Protein AF-A0A0E3PM10-F1 (afdb_monomer_lite)

pLDDT: mean 94.67, std 5.4, range [61.78, 98.38]

Organism: NCBI:txid1434118

Radius of gyration: 18.15 Å; chains: 1; bounding box: 35×40×53 Å

Structure (mmCIF, N/CA/C/O backbone):
data_AF-A0A0E3PM10-F1
#
_entry.id   AF-A0A0E3PM10-F1
#
loop_
_atom_site.group_PDB
_atom_site.id
_atom_site.type_symbol
_atom_site.label_atom_id
_atom_site.label_alt_id
_atom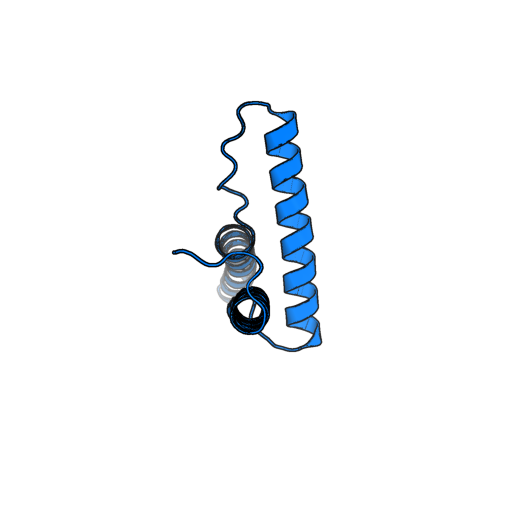_site.label_comp_id
_atom_site.label_asym_id
_atom_site.label_entity_id
_atom_site.label_seq_id
_atom_site.pdbx_PDB_ins_code
_atom_site.Cartn_x
_atom_site.Cartn_y
_atom_site.Cartn_z
_atom_site.occupancy
_atom_site.B_iso_or_equiv
_atom_site.auth_seq_id
_atom_site.auth_comp_id
_atom_site.auth_asym_id
_atom_site.auth_atom_id
_atom_site.pdbx_PDB_model_num
ATOM 1 N N . MET A 1 1 ? -11.540 14.547 31.739 1.00 73.50 1 MET A N 1
ATOM 2 C CA . MET A 1 1 ? -10.154 14.344 31.237 1.00 73.50 1 MET A CA 1
ATOM 3 C C . MET A 1 1 ? -9.923 12.977 30.591 1.00 73.50 1 MET A C 1
ATOM 5 O O . MET A 1 1 ? -9.397 12.949 29.486 1.00 73.50 1 MET A O 1
ATOM 9 N N . LYS A 1 2 ? -10.315 11.858 31.223 1.00 86.12 2 LYS A N 1
ATOM 10 C CA . LYS A 1 2 ? -10.093 10.493 30.701 1.00 86.12 2 LYS A CA 1
ATOM 11 C C . LYS A 1 2 ? -10.681 10.256 29.297 1.00 86.12 2 LYS A C 1
ATOM 13 O O . LYS A 1 2 ? -9.947 9.891 28.389 1.00 86.12 2 LYS A O 1
ATOM 18 N N . GLN A 1 3 ? -11.949 10.602 29.088 1.00 89.31 3 GLN A N 1
ATOM 19 C CA . GLN A 1 3 ? -12.636 10.400 27.805 1.00 89.31 3 GLN A CA 1
ATOM 20 C C . GLN A 1 3 ? -12.002 11.172 26.637 1.00 89.31 3 GLN A C 1
ATOM 22 O O . GLN A 1 3 ? -11.803 10.627 25.557 1.00 89.31 3 GLN A O 1
ATOM 27 N N . LYS A 1 4 ? -11.563 12.413 26.880 1.00 91.81 4 LYS A N 1
ATOM 28 C CA . LYS A 1 4 ? -10.849 13.218 25.877 1.00 91.81 4 LYS A CA 1
ATOM 29 C C . LYS A 1 4 ? -9.509 12.588 25.471 1.00 91.81 4 LYS A C 1
ATOM 31 O O . LYS A 1 4 ? -9.122 12.673 24.310 1.00 91.81 4 LYS A O 1
ATOM 36 N N . ARG A 1 5 ? -8.807 11.929 26.403 1.00 92.12 5 ARG A N 1
ATOM 37 C CA . ARG A 1 5 ? -7.569 11.185 26.098 1.00 92.12 5 ARG A CA 1
ATOM 38 C C . ARG A 1 5 ? -7.853 9.944 25.253 1.00 92.12 5 ARG A C 1
ATOM 40 O O . ARG A 1 5 ? -7.111 9.679 24.314 1.00 92.12 5 ARG A O 1
ATOM 47 N N . GLU A 1 6 ? -8.925 9.218 25.555 1.00 93.19 6 GLU A N 1
ATOM 48 C CA . GLU A 1 6 ? -9.336 8.032 24.792 1.00 93.19 6 GLU A CA 1
ATOM 49 C C . GLU A 1 6 ? -9.728 8.384 23.350 1.00 93.19 6 GLU A C 1
ATOM 51 O O . GLU A 1 6 ? -9.342 7.687 22.413 1.00 93.19 6 GLU A O 1
ATOM 56 N N . GLU A 1 7 ? -10.438 9.493 23.141 1.00 94.56 7 GLU A N 1
ATOM 57 C CA . GLU A 1 7 ? -10.763 9.977 21.795 1.00 94.56 7 GLU A CA 1
ATOM 58 C C . GLU A 1 7 ? -9.521 10.356 20.986 1.00 94.56 7 GLU A C 1
ATOM 60 O O . GLU A 1 7 ? -9.416 10.001 19.810 1.00 94.56 7 GLU A O 1
ATOM 65 N N . LEU A 1 8 ? -8.564 11.053 21.606 1.00 94.25 8 LEU A N 1
ATOM 66 C CA . LEU A 1 8 ? -7.299 11.399 20.957 1.00 94.25 8 LEU A CA 1
ATOM 67 C C . LEU A 1 8 ? -6.498 10.146 20.595 1.00 94.25 8 LEU A C 1
ATOM 69 O O . LEU A 1 8 ? -6.013 10.049 19.471 1.00 94.25 8 LEU A O 1
ATOM 73 N N . ALA A 1 9 ? -6.432 9.158 21.491 1.00 94.12 9 ALA A N 1
ATOM 74 C CA . ALA A 1 9 ? -5.758 7.890 21.224 1.00 94.12 9 ALA A CA 1
ATOM 75 C C . ALA A 1 9 ? -6.372 7.152 20.022 1.00 94.12 9 ALA A C 1
ATOM 77 O O . ALA A 1 9 ? -5.643 6.691 19.145 1.00 94.12 9 ALA A O 1
ATOM 78 N N . LYS A 1 10 ? -7.710 7.109 19.920 1.00 94.19 10 LYS A N 1
ATOM 79 C CA . LYS A 1 10 ? -8.404 6.519 18.761 1.00 94.19 10 LYS A CA 1
ATOM 80 C C . LYS A 1 10 ? -8.050 7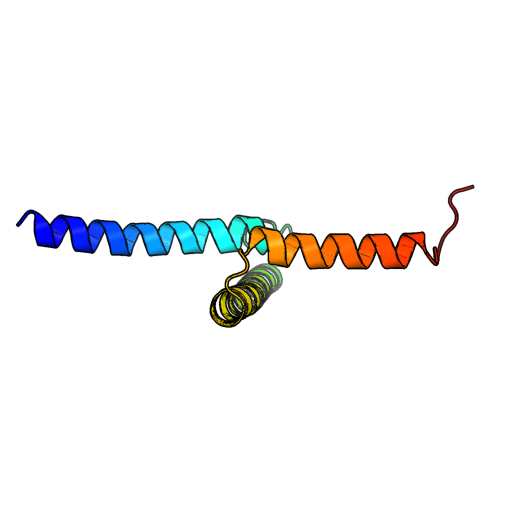.230 17.452 1.00 94.19 10 LYS A C 1
ATOM 82 O O . LYS A 1 10 ? -7.865 6.565 16.437 1.00 94.19 10 LYS A O 1
ATOM 87 N N . LYS A 1 11 ? -7.941 8.563 17.461 1.00 93.81 11 LYS A N 1
ATOM 88 C CA . LYS A 1 11 ? -7.544 9.343 16.274 1.00 93.81 11 LYS A CA 1
ATOM 89 C C . LYS A 1 11 ? -6.093 9.071 15.877 1.00 93.81 11 LYS A C 1
ATOM 91 O O . LYS A 1 11 ? -5.839 8.822 14.703 1.00 93.81 11 LYS A O 1
ATOM 96 N N . SER A 1 12 ? -5.167 9.057 16.834 1.00 94.94 12 SER A N 1
ATOM 97 C CA . SER A 1 12 ? -3.756 8.744 16.570 1.00 94.94 12 SER A CA 1
ATOM 98 C C . SER A 1 12 ? -3.583 7.338 16.003 1.00 94.94 12 SER A C 1
ATOM 100 O O . SER A 1 12 ? -2.873 7.157 15.017 1.00 94.94 12 SER A O 1
ATOM 102 N N . TRP A 1 13 ? -4.316 6.360 16.540 1.00 96.69 13 TRP A N 1
ATOM 103 C CA . TRP A 1 13 ? -4.283 4.992 16.029 1.00 96.69 13 TRP A CA 1
ATOM 104 C C . TRP A 1 13 ? -4.710 4.903 14.559 1.00 96.69 13 TRP A C 1
ATOM 106 O O . TRP A 1 13 ? -4.105 4.177 13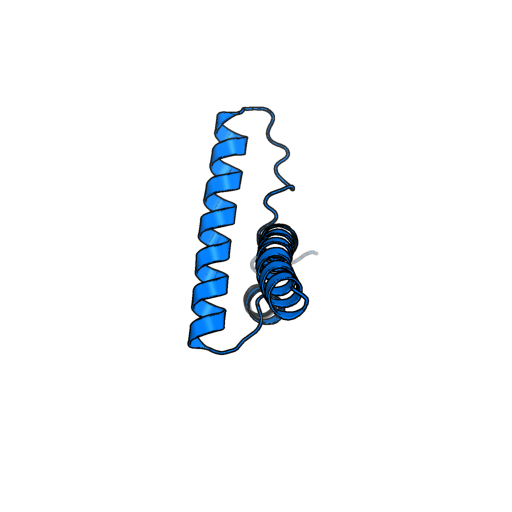.778 1.00 96.69 13 TRP A O 1
ATOM 116 N N . LYS A 1 14 ? -5.706 5.693 14.137 1.00 94.69 14 LYS A N 1
ATOM 117 C CA . LYS A 1 14 ? -6.131 5.734 12.728 1.00 94.69 14 LYS A CA 1
ATOM 118 C C . LYS A 1 14 ? -5.032 6.253 11.796 1.00 94.69 14 LYS A C 1
ATOM 120 O O . LYS A 1 14 ? -4.933 5.781 10.665 1.00 94.69 14 LYS A O 1
ATOM 125 N N . ILE A 1 15 ? -4.191 7.178 12.264 1.00 95.31 15 ILE A N 1
ATOM 126 C CA . ILE A 1 15 ? -3.025 7.667 11.510 1.00 95.31 15 ILE A CA 1
ATOM 127 C C . ILE A 1 15 ? -1.977 6.554 11.378 1.00 95.31 15 ILE A C 1
ATOM 129 O O . ILE A 1 15 ? -1.430 6.338 10.296 1.00 95.31 15 ILE A O 1
ATOM 133 N N . GLU A 1 16 ? -1.729 5.807 12.453 1.00 97.06 16 GLU A N 1
ATOM 134 C CA . GLU A 1 16 ? -0.809 4.667 12.430 1.00 97.06 16 GLU A CA 1
ATOM 135 C C . GLU A 1 16 ? -1.300 3.542 11.510 1.00 97.06 16 GLU A C 1
ATOM 137 O O . GLU A 1 16 ? -0.519 3.005 10.722 1.00 97.06 16 GLU A O 1
ATOM 142 N N . GLU A 1 17 ? -2.596 3.218 11.549 1.00 95.69 17 GLU A N 1
ATOM 143 C CA . GLU A 1 17 ? -3.220 2.249 10.642 1.00 95.69 17 GLU A CA 1
ATOM 144 C C . GLU A 1 17 ? -3.068 2.671 9.177 1.00 95.69 17 GLU A C 1
ATOM 146 O O . GLU A 1 17 ? -2.706 1.844 8.336 1.00 95.69 17 GLU A O 1
ATOM 151 N N . TYR A 1 18 ? -3.278 3.957 8.879 1.00 95.75 18 TYR A N 1
ATOM 152 C CA . TYR A 1 18 ? -3.034 4.526 7.554 1.00 95.75 18 TYR A CA 1
ATOM 153 C C . TYR A 1 18 ? -1.574 4.336 7.116 1.00 95.75 18 TYR A C 1
ATOM 155 O O . TYR A 1 18 ? -1.321 3.761 6.054 1.00 95.75 18 TYR A O 1
ATOM 163 N N . HIS A 1 19 ? -0.607 4.749 7.944 1.00 96.81 19 HIS A N 1
ATOM 164 C CA . HIS A 1 19 ? 0.820 4.614 7.633 1.00 96.81 19 HIS A CA 1
ATOM 165 C C . HIS A 1 19 ? 1.243 3.153 7.448 1.00 96.81 19 HIS A C 1
ATOM 167 O O . HIS A 1 19 ? 2.000 2.842 6.525 1.00 96.81 19 HIS A O 1
ATOM 173 N N . ARG A 1 20 ? 0.737 2.234 8.278 1.00 96.38 20 ARG A N 1
ATOM 174 C CA . ARG A 1 20 ? 1.004 0.799 8.129 1.00 96.38 20 ARG A CA 1
ATOM 175 C C . ARG A 1 20 ? 0.431 0.271 6.814 1.00 96.38 20 ARG A C 1
ATOM 177 O O . ARG A 1 20 ? 1.132 -0.428 6.084 1.00 96.38 20 ARG A O 1
ATOM 184 N N . GLY A 1 21 ? -0.803 0.648 6.479 1.00 96.31 21 GLY A N 1
ATOM 185 C CA . GLY A 1 21 ? -1.475 0.221 5.255 1.00 96.31 21 GLY A CA 1
ATOM 186 C C . GLY A 1 21 ? -0.746 0.662 3.983 1.00 96.31 21 GLY A C 1
ATOM 187 O O . GLY A 1 21 ? -0.459 -0.166 3.114 1.00 96.31 21 GLY A O 1
ATOM 188 N N . ILE A 1 22 ? -0.388 1.944 3.878 1.00 97.44 22 ILE A N 1
ATOM 189 C CA . ILE A 1 22 ? 0.299 2.472 2.689 1.00 97.44 22 ILE A CA 1
ATOM 190 C C . ILE A 1 22 ? 1.712 1.887 2.522 1.00 97.44 22 ILE A C 1
ATOM 192 O O . ILE A 1 22 ? 2.11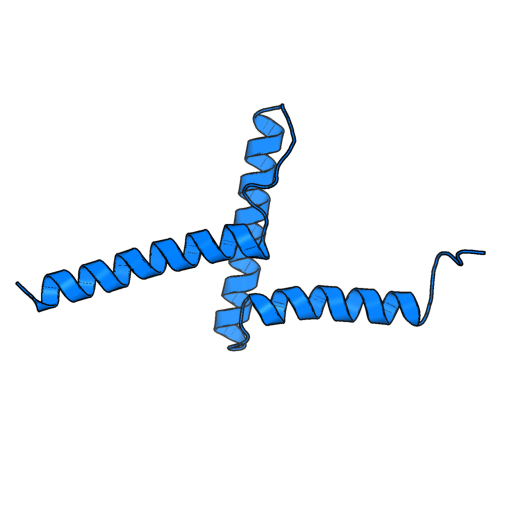9 1.567 1.403 1.00 97.44 22 ILE A O 1
ATOM 196 N N . LYS A 1 23 ? 2.449 1.660 3.616 1.00 97.00 23 LYS A N 1
ATOM 197 C CA . LYS A 1 23 ? 3.767 1.007 3.570 1.00 97.00 23 LYS A CA 1
ATOM 198 C C . LYS A 1 23 ? 3.668 -0.448 3.128 1.00 97.00 23 LYS A C 1
ATOM 200 O O . LYS A 1 23 ? 4.345 -0.854 2.184 1.00 97.00 23 LYS A O 1
ATOM 205 N N . GLN A 1 24 ? 2.785 -1.214 3.761 1.00 96.50 24 GLN A N 1
ATOM 206 C CA . GLN A 1 24 ? 2.690 -2.654 3.544 1.00 96.50 24 GLN A CA 1
ATOM 207 C C . GLN A 1 24 ? 2.096 -3.010 2.177 1.00 96.50 24 GLN A C 1
ATOM 209 O O . GLN A 1 24 ? 2.616 -3.896 1.497 1.00 96.50 24 GLN A O 1
ATOM 214 N N . PHE A 1 25 ? 1.024 -2.329 1.763 1.00 96.25 25 PHE A N 1
ATOM 215 C CA . PHE A 1 25 ? 0.260 -2.712 0.570 1.00 96.25 25 PHE A CA 1
ATOM 216 C C . PHE A 1 25 ? 0.564 -1.866 -0.665 1.00 96.25 25 PHE A C 1
ATOM 218 O O . PHE A 1 25 ? 0.312 -2.331 -1.774 1.00 96.25 25 PHE A O 1
ATOM 225 N N . CYS A 1 26 ? 1.119 -0.661 -0.497 1.00 96.56 26 CYS A N 1
ATOM 226 C CA . CYS A 1 26 ? 1.469 0.224 -1.616 1.00 96.56 26 CYS A CA 1
ATOM 227 C C . CYS A 1 26 ? 2.979 0.468 -1.748 1.00 96.56 26 CYS A C 1
ATOM 229 O O . CYS A 1 26 ? 3.411 1.013 -2.756 1.00 96.56 26 CYS A O 1
ATOM 231 N N . GLY A 1 27 ? 3.797 0.047 -0.774 1.00 96.31 27 GLY A N 1
ATOM 232 C CA . GLY A 1 27 ? 5.255 0.099 -0.883 1.00 96.31 27 GLY A CA 1
ATOM 233 C C . GLY A 1 27 ? 5.825 1.515 -0.953 1.00 96.31 27 GLY A C 1
ATOM 234 O O . GLY A 1 27 ? 6.854 1.712 -1.595 1.00 96.31 27 GLY A O 1
ATOM 235 N N . VAL A 1 28 ? 5.185 2.501 -0.310 1.00 97.62 28 VAL A N 1
ATOM 236 C CA . VAL A 1 28 ? 5.591 3.921 -0.402 1.00 97.62 28 VAL A CA 1
ATOM 237 C C . VAL A 1 28 ? 7.058 4.167 -0.032 1.00 97.62 28 VAL A C 1
ATOM 239 O O . VAL A 1 28 ? 7.708 5.017 -0.626 1.00 97.62 28 VAL A O 1
ATOM 242 N N . GLU A 1 29 ? 7.614 3.366 0.878 1.00 96.94 29 GLU A N 1
ATOM 243 C CA . GLU A 1 29 ? 9.007 3.458 1.337 1.00 96.94 29 GLU A CA 1
ATOM 244 C C . GLU A 1 29 ? 10.004 2.631 0.505 1.00 96.94 29 GLU A C 1
ATOM 246 O O . GLU A 1 29 ? 11.192 2.615 0.804 1.00 96.94 29 GLU A O 1
ATOM 251 N N . LYS A 1 30 ? 9.546 1.925 -0.538 1.00 96.88 30 LYS A N 1
ATOM 252 C CA . LYS A 1 30 ? 10.381 0.996 -1.322 1.00 96.88 30 LYS A CA 1
ATOM 253 C C . LYS A 1 30 ? 11.045 1.626 -2.549 1.00 96.88 30 LYS A C 1
ATOM 255 O O . LYS A 1 30 ? 11.729 0.916 -3.283 1.00 96.88 30 LYS A O 1
ATOM 260 N N . CYS A 1 31 ? 10.858 2.924 -2.794 1.00 96.94 31 CYS A N 1
ATOM 261 C CA . CYS A 1 31 ? 11.479 3.597 -3.935 1.00 96.94 31 CYS A CA 1
ATOM 262 C C . CYS A 1 31 ? 13.008 3.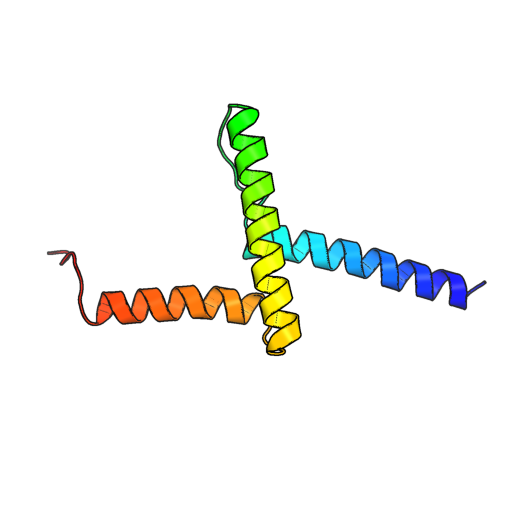587 -3.814 1.00 96.94 31 CYS A C 1
ATOM 264 O O . CYS A 1 31 ? 13.555 4.115 -2.852 1.00 96.94 31 CYS A O 1
ATOM 266 N N . GLN A 1 32 ? 13.692 3.026 -4.813 1.00 97.50 32 GLN A N 1
ATOM 267 C CA . GLN A 1 32 ? 15.161 3.009 -4.892 1.00 97.50 32 GLN A CA 1
ATOM 268 C C . GLN A 1 32 ? 15.718 4.076 -5.852 1.00 97.50 32 GLN A C 1
ATOM 270 O O . GLN A 1 32 ? 16.922 4.138 -6.098 1.00 97.50 32 GLN A O 1
ATOM 275 N N . ALA A 1 33 ? 14.855 4.923 -6.426 1.00 97.38 33 ALA A N 1
ATOM 276 C CA . ALA A 1 33 ? 15.286 5.977 -7.336 1.00 97.38 33 ALA A CA 1
ATOM 277 C C . ALA A 1 33 ? 16.102 7.046 -6.594 1.00 97.38 33 ALA A C 1
ATOM 279 O O . ALA A 1 33 ? 15.794 7.402 -5.459 1.00 97.38 33 ALA A O 1
ATOM 280 N N . ARG A 1 34 ? 17.130 7.590 -7.253 1.00 97.12 34 ARG A N 1
ATOM 281 C CA . ARG A 1 34 ? 17.999 8.644 -6.690 1.00 97.12 34 ARG A CA 1
ATOM 282 C C . ARG A 1 34 ? 17.535 10.060 -7.032 1.00 97.12 34 ARG A C 1
ATOM 284 O O . ARG A 1 34 ? 17.934 11.004 -6.365 1.00 97.12 34 ARG A O 1
ATOM 291 N N . LYS A 1 35 ? 16.711 10.207 -8.072 1.00 98.25 35 LYS A N 1
ATOM 292 C CA . LYS A 1 35 ? 16.145 11.494 -8.489 1.00 98.25 35 LYS A CA 1
ATOM 293 C C . LYS A 1 35 ? 14.948 11.850 -7.613 1.00 98.25 35 LYS A C 1
ATOM 295 O O . LYS A 1 35 ? 14.036 11.035 -7.467 1.00 98.25 35 LYS A O 1
ATOM 300 N N . GLU A 1 36 ? 14.926 13.081 -7.114 1.00 98.00 36 GLU A N 1
ATOM 301 C CA . GLU A 1 36 ? 13.833 13.619 -6.295 1.00 98.00 36 GLU A CA 1
ATOM 302 C C . GLU A 1 36 ? 12.477 13.504 -7.008 1.00 98.00 36 GLU A C 1
ATOM 304 O O . GLU A 1 36 ? 11.501 13.029 -6.431 1.00 98.00 36 GLU A O 1
ATOM 309 N N . GLU A 1 37 ? 12.421 13.857 -8.294 1.00 98.38 37 GLU A N 1
ATOM 310 C CA . GLU A 1 37 ? 11.195 13.780 -9.091 1.00 98.38 37 GLU A CA 1
ATOM 311 C C . GLU A 1 37 ? 10.609 12.361 -9.118 1.00 98.38 37 GLU A C 1
ATOM 313 O O . GLU A 1 37 ? 9.412 12.171 -8.898 1.00 98.38 37 GLU A O 1
ATOM 318 N N . SER A 1 38 ? 11.457 11.350 -9.324 1.00 98.12 38 SER A N 1
ATOM 319 C CA . SER A 1 38 ? 11.041 9.946 -9.339 1.00 98.12 38 SER A CA 1
ATOM 320 C C . SER A 1 38 ? 10.580 9.470 -7.959 1.00 98.12 38 SER A C 1
ATOM 322 O O . SER A 1 38 ? 9.606 8.724 -7.861 1.00 98.12 38 SER A O 1
ATOM 324 N N . GLN A 1 39 ? 11.235 9.921 -6.885 1.00 98.12 39 GLN A N 1
ATOM 325 C CA . GLN A 1 39 ? 10.803 9.631 -5.515 1.00 98.12 39 GLN A CA 1
ATOM 326 C C . GLN A 1 39 ? 9.433 10.252 -5.220 1.00 98.12 39 GLN A C 1
ATOM 328 O O . GLN A 1 39 ? 8.538 9.567 -4.721 1.00 98.12 39 GLN A O 1
ATOM 333 N N . ARG A 1 40 ? 9.227 11.519 -5.600 1.00 98.00 40 ARG A N 1
ATOM 334 C CA . ARG A 1 40 ? 7.941 12.213 -5.460 1.00 98.00 40 ARG A CA 1
ATOM 335 C C . ARG A 1 40 ? 6.841 11.520 -6.257 1.00 98.00 40 ARG A C 1
ATOM 337 O O . ARG A 1 40 ? 5.764 11.276 -5.716 1.00 98.00 40 ARG A O 1
ATOM 344 N N . ALA A 1 41 ? 7.113 11.140 -7.503 1.00 98.19 41 ALA A N 1
ATOM 345 C CA . ALA A 1 41 ? 6.165 10.396 -8.327 1.00 98.19 41 ALA A CA 1
ATOM 346 C C . ALA A 1 41 ? 5.779 9.053 -7.682 1.00 98.19 41 ALA A C 1
ATOM 348 O O . ALA A 1 41 ? 4.591 8.740 -7.587 1.00 98.19 41 ALA A O 1
ATOM 349 N N . HIS A 1 42 ? 6.750 8.291 -7.163 1.00 98.25 42 HIS A N 1
ATOM 350 C CA . HIS A 1 42 ? 6.492 7.038 -6.441 1.00 98.25 42 HIS A CA 1
ATOM 351 C C . HIS A 1 42 ? 5.587 7.242 -5.222 1.00 98.25 42 HIS A C 1
ATOM 353 O O . HIS A 1 42 ? 4.634 6.481 -5.026 1.00 98.25 42 HIS A O 1
ATOM 359 N N . MET A 1 43 ? 5.841 8.286 -4.425 1.00 97.75 43 MET A N 1
ATOM 360 C CA . MET A 1 43 ? 4.987 8.625 -3.284 1.00 97.75 43 MET A CA 1
ATOM 361 C C . MET A 1 43 ? 3.551 8.923 -3.727 1.00 97.75 43 MET A C 1
ATOM 363 O O . MET A 1 43 ? 2.607 8.360 -3.172 1.00 97.75 43 MET A O 1
ATOM 367 N N . MET A 1 44 ? 3.375 9.729 -4.777 1.00 98.25 44 MET A N 1
ATOM 368 C CA . MET A 1 44 ? 2.051 10.081 -5.302 1.00 98.25 44 MET A CA 1
ATOM 369 C C . MET A 1 44 ? 1.303 8.867 -5.867 1.00 98.25 44 MET A C 1
ATOM 371 O O . MET A 1 44 ? 0.106 8.700 -5.615 1.00 98.25 44 MET A O 1
ATOM 375 N N . PHE A 1 45 ? 1.991 7.971 -6.581 1.00 98.25 45 PHE A N 1
ATOM 376 C CA . PHE A 1 45 ? 1.389 6.724 -7.056 1.00 98.25 45 PHE A CA 1
ATOM 377 C C . PHE A 1 45 ? 1.002 5.791 -5.910 1.00 98.25 45 PHE A C 1
ATOM 379 O O . PHE A 1 45 ? -0.078 5.198 -5.953 1.00 98.25 45 PHE A O 1
ATOM 386 N N . SER A 1 46 ? 1.828 5.712 -4.866 1.00 98.06 46 SER A N 1
ATOM 387 C CA . SER A 1 46 ? 1.532 4.920 -3.670 1.00 98.06 46 SER A CA 1
ATOM 388 C C . SER A 1 46 ? 0.292 5.443 -2.940 1.00 98.06 46 SER A C 1
ATOM 390 O O . SER A 1 46 ? -0.584 4.651 -2.593 1.00 98.06 46 SER A O 1
ATOM 392 N N . LEU A 1 47 ? 0.154 6.767 -2.777 1.00 98.00 47 LEU A N 1
ATOM 393 C CA . LEU A 1 47 ? -1.059 7.377 -2.215 1.00 98.00 47 LEU A CA 1
ATOM 394 C C . LEU A 1 47 ? -2.295 7.067 -3.068 1.00 98.00 47 LEU A C 1
ATOM 396 O O . LEU A 1 47 ? -3.333 6.663 -2.544 1.00 98.00 47 LEU A O 1
ATOM 400 N N . ARG A 1 48 ? -2.191 7.213 -4.394 1.00 98.06 48 ARG A N 1
ATOM 401 C CA . ARG A 1 48 ? -3.304 6.921 -5.308 1.00 98.06 48 ARG A CA 1
ATOM 402 C C . ARG A 1 48 ? -3.728 5.452 -5.248 1.00 98.06 48 ARG A C 1
ATOM 404 O O . ARG A 1 48 ? -4.923 5.158 -5.291 1.00 98.06 48 ARG A O 1
ATOM 411 N N . ALA A 1 49 ? -2.772 4.529 -5.166 1.00 96.81 49 ALA A N 1
ATOM 412 C CA . ALA A 1 49 ? -3.048 3.106 -4.998 1.00 96.81 49 ALA A CA 1
ATOM 413 C C . ALA A 1 49 ? -3.751 2.82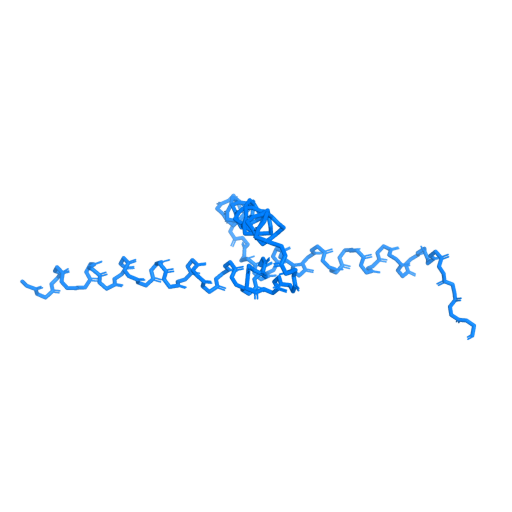9 -3.660 1.00 96.81 49 ALA A C 1
ATOM 415 O O . ALA A 1 49 ? -4.752 2.110 -3.636 1.00 96.81 49 ALA A O 1
ATOM 416 N N . PHE A 1 50 ? -3.298 3.465 -2.577 1.00 97.50 50 PHE A N 1
ATOM 417 C CA . PHE A 1 50 ? -3.915 3.323 -1.263 1.00 97.50 50 PHE A CA 1
ATOM 418 C C . PHE A 1 50 ? -5.369 3.805 -1.252 1.00 97.50 50 PHE A C 1
ATOM 420 O O . PHE A 1 50 ? -6.241 3.081 -0.781 1.00 97.50 50 PHE A O 1
ATOM 427 N N . LEU A 1 51 ? -5.666 4.965 -1.849 1.00 97.12 51 LEU A N 1
ATOM 428 C CA . LEU A 1 51 ? -7.042 5.469 -1.958 1.00 97.12 51 LEU A CA 1
ATOM 429 C C . LEU A 1 51 ? -7.971 4.489 -2.686 1.00 97.12 51 LEU A C 1
ATOM 431 O O . LEU A 1 51 ? -9.130 4.336 -2.309 1.00 97.12 51 LEU A O 1
ATOM 435 N N . ARG A 1 52 ? -7.469 3.789 -3.710 1.00 96.38 52 ARG A N 1
ATOM 436 C CA . ARG A 1 52 ? -8.240 2.753 -4.414 1.00 96.38 52 ARG A CA 1
ATOM 437 C C . ARG A 1 52 ? -8.508 1.537 -3.530 1.00 96.38 52 ARG A C 1
ATOM 439 O O . ARG A 1 52 ? -9.632 1.040 -3.528 1.00 96.38 52 ARG A O 1
ATOM 446 N N . LEU A 1 53 ? -7.508 1.076 -2.776 1.00 96.00 53 LEU A N 1
ATOM 447 C CA . LEU A 1 53 ? -7.681 -0.018 -1.814 1.00 96.00 53 LEU A CA 1
ATOM 448 C C . LEU A 1 53 ? -8.652 0.363 -0.695 1.00 96.00 53 LEU A C 1
ATOM 450 O O . LEU A 1 53 ? -9.482 -0.453 -0.304 1.00 96.00 53 LEU A O 1
ATOM 454 N N . GLU A 1 54 ? -8.585 1.600 -0.210 1.00 96.75 54 GLU A N 1
ATOM 455 C CA . GLU A 1 54 ? -9.479 2.085 0.836 1.00 96.75 54 GLU A CA 1
ATOM 456 C C . GLU A 1 54 ? -10.916 2.217 0.340 1.00 96.75 54 GLU A C 1
ATOM 458 O O . GLU A 1 54 ? -11.841 1.748 1.000 1.00 96.75 54 GLU A O 1
ATOM 463 N N . LEU A 1 55 ? -11.112 2.748 -0.868 1.00 96.88 55 LEU A N 1
ATOM 464 C CA . LEU A 1 55 ? -12.427 2.779 -1.499 1.00 96.88 55 LEU A CA 1
ATOM 465 C C . LEU A 1 55 ? -13.002 1.367 -1.665 1.00 96.88 55 LEU A C 1
ATOM 467 O O . LEU A 1 55 ? -14.180 1.149 -1.392 1.00 96.88 55 LEU A O 1
ATOM 471 N N . GLN A 1 56 ? -12.180 0.401 -2.085 1.00 96.12 56 GLN A N 1
ATOM 472 C CA . GLN A 1 56 ? -12.600 -0.995 -2.197 1.00 96.12 56 GLN A CA 1
ATOM 473 C C . GLN A 1 56 ? -12.978 -1.579 -0.832 1.00 96.12 56 GLN A C 1
ATOM 475 O O . GLN A 1 56 ? -14.006 -2.252 -0.728 1.00 96.12 56 GLN A O 1
ATOM 480 N N . ARG A 1 57 ? -12.197 -1.300 0.218 1.00 96.56 57 ARG A N 1
ATOM 481 C CA . ARG A 1 57 ? -12.492 -1.733 1.590 1.00 96.56 57 ARG A CA 1
ATOM 482 C C . ARG A 1 57 ? -13.821 -1.168 2.077 1.00 96.56 57 ARG A C 1
ATOM 484 O O . ARG A 1 57 ? -14.638 -1.923 2.588 1.00 96.56 57 ARG A O 1
ATOM 491 N N . VAL A 1 58 ? -14.063 0.128 1.875 1.00 96.69 58 VAL A N 1
ATOM 492 C CA . VAL A 1 58 ? -15.323 0.785 2.262 1.00 96.69 58 VAL A CA 1
ATOM 493 C C . VAL A 1 58 ? -16.511 0.204 1.492 1.00 96.69 58 VAL A C 1
ATOM 495 O O . VAL A 1 58 ? -17.554 -0.042 2.084 1.00 96.69 58 VAL A O 1
ATOM 498 N N . LYS A 1 59 ? -16.357 -0.058 0.189 1.00 97.50 59 LYS A N 1
ATOM 499 C CA . LYS A 1 59 ? -17.441 -0.588 -0.654 1.00 97.50 59 LYS A CA 1
ATOM 500 C C . LYS A 1 59 ? -17.768 -2.058 -0.400 1.00 97.50 59 LYS A C 1
ATOM 502 O O . LYS A 1 59 ? -18.924 -2.441 -0.512 1.00 97.50 59 LYS A O 1
ATOM 507 N N . SER A 1 60 ? -16.759 -2.888 -0.141 1.00 96.56 60 SER A N 1
ATOM 508 C CA . SER A 1 60 ? -16.912 -4.352 -0.113 1.00 96.56 60 SER A CA 1
ATOM 509 C C . SER A 1 60 ? -16.721 -4.984 1.264 1.00 96.56 60 SER A C 1
ATOM 511 O O . SER A 1 60 ? -16.966 -6.174 1.419 1.00 96.56 60 SER A O 1
ATOM 513 N N . GLY A 1 61 ? -16.226 -4.233 2.250 1.00 96.06 61 GLY A N 1
ATOM 514 C CA . GLY A 1 61 ? -15.826 -4.761 3.558 1.00 96.06 61 GLY A CA 1
ATOM 515 C C . GLY A 1 61 ? -14.549 -5.613 3.534 1.00 96.06 61 GLY A C 1
ATOM 516 O O . GLY A 1 61 ? -14.067 -6.026 4.587 1.00 96.06 61 GLY A O 1
ATOM 517 N N . ILE A 1 62 ? -13.965 -5.868 2.359 1.00 95.56 62 ILE A N 1
ATOM 518 C CA . ILE A 1 62 ? -12.772 -6.705 2.205 1.00 95.56 62 ILE A CA 1
ATOM 519 C C . ILE A 1 62 ? -11.537 -5.943 2.691 1.00 95.56 62 ILE A C 1
ATOM 521 O O . ILE A 1 62 ? -11.318 -4.788 2.329 1.00 95.56 62 ILE A O 1
ATOM 525 N N . SER A 1 63 ? -10.689 -6.605 3.480 1.00 96.19 63 SER A N 1
ATOM 526 C CA . SER A 1 63 ? -9.454 -6.009 3.997 1.00 96.19 63 SER A CA 1
ATOM 527 C C . SER A 1 63 ? -8.488 -5.588 2.877 1.00 96.19 63 SER A C 1
ATOM 529 O O . SER A 1 63 ? -8.518 -6.112 1.756 1.00 96.19 63 SER A O 1
ATOM 531 N N . TRP A 1 64 ? -7.576 -4.658 3.182 1.00 96.00 64 TRP A N 1
ATOM 532 C CA . TRP A 1 64 ? -6.511 -4.276 2.245 1.00 96.00 64 TRP A CA 1
ATOM 533 C C . TRP A 1 64 ? -5.640 -5.474 1.853 1.00 96.00 64 TRP A C 1
ATOM 535 O O . TRP A 1 64 ? -5.275 -5.608 0.685 1.00 96.00 64 TRP A O 1
ATOM 545 N N . PHE A 1 65 ? -5.359 -6.363 2.812 1.00 95.06 65 PHE A N 1
ATOM 546 C CA . PHE A 1 65 ? -4.603 -7.590 2.581 1.00 95.06 65 PHE A CA 1
ATOM 547 C C . PHE A 1 65 ? -5.282 -8.472 1.537 1.00 95.06 65 PHE A C 1
ATOM 549 O O . PHE A 1 65 ? -4.669 -8.771 0.515 1.00 95.06 65 PHE A O 1
ATOM 556 N N . GLU A 1 66 ? -6.551 -8.832 1.741 1.00 96.38 66 GLU A N 1
ATOM 557 C CA . GLU A 1 66 ? -7.258 -9.708 0.804 1.00 96.38 66 GLU A CA 1
ATOM 558 C C . GLU A 1 66 ? -7.443 -9.051 -0.562 1.00 96.38 66 GLU A C 1
ATOM 560 O O . GLU A 1 66 ? -7.253 -9.706 -1.586 1.00 96.38 66 GLU A O 1
ATOM 565 N N . SER A 1 67 ? -7.713 -7.743 -0.606 1.00 95.81 67 SER A N 1
ATOM 566 C CA . SER A 1 67 ? -7.791 -6.998 -1.868 1.00 95.81 67 SER A CA 1
ATOM 567 C C . SER A 1 67 ? -6.472 -7.067 -2.648 1.00 95.81 67 SER A C 1
ATOM 569 O O . SER A 1 67 ? -6.468 -7.380 -3.840 1.00 95.81 67 SER A O 1
ATOM 571 N N . ALA A 1 68 ? -5.338 -6.845 -1.978 1.00 92.31 68 ALA A N 1
ATOM 572 C CA . ALA A 1 68 ? -4.019 -6.923 -2.597 1.00 92.31 68 ALA A CA 1
ATOM 573 C C . ALA A 1 68 ? -3.630 -8.364 -2.976 1.00 92.31 68 ALA A C 1
ATOM 575 O O . ALA A 1 68 ? -3.040 -8.584 -4.038 1.00 92.31 68 ALA A O 1
ATOM 576 N N . MET A 1 69 ? -3.957 -9.358 -2.140 1.00 95.12 69 MET A N 1
ATOM 577 C CA . MET A 1 69 ? -3.675 -10.761 -2.451 1.00 95.12 69 MET A CA 1
ATOM 578 C C . MET A 1 69 ? -4.511 -11.255 -3.626 1.00 95.12 69 MET A C 1
ATOM 580 O O . MET A 1 69 ? -3.983 -11.975 -4.470 1.00 95.12 69 MET A O 1
ATOM 584 N N . LYS A 1 70 ? -5.786 -10.861 -3.709 1.00 95.56 70 LYS A N 1
ATOM 585 C CA . LYS A 1 70 ? -6.690 -11.259 -4.791 1.00 95.56 70 LYS A CA 1
ATOM 586 C C . LYS A 1 70 ? -6.125 -10.882 -6.156 1.00 95.56 70 LYS A C 1
ATOM 588 O O . LYS A 1 70 ? -6.113 -11.727 -7.041 1.00 95.56 70 LYS A O 1
ATOM 593 N N . ILE A 1 71 ? -5.592 -9.666 -6.303 1.00 92.25 71 ILE A N 1
ATOM 594 C CA . ILE A 1 71 ? -4.964 -9.212 -7.555 1.00 92.25 71 ILE A CA 1
ATOM 595 C C . ILE A 1 71 ? -3.817 -10.151 -7.955 1.00 92.25 71 ILE A C 1
ATOM 597 O O . ILE A 1 71 ? -3.769 -10.610 -9.094 1.00 92.25 71 ILE A O 1
ATOM 601 N N . ARG A 1 72 ? -2.928 -10.490 -7.010 1.00 93.25 72 ARG A N 1
ATOM 602 C CA . ARG A 1 72 ? -1.806 -11.408 -7.268 1.00 93.25 72 ARG A CA 1
ATOM 603 C C . ARG A 1 72 ? -2.274 -12.816 -7.618 1.00 93.25 72 ARG A C 1
ATOM 605 O O . ARG A 1 72 ? -1.806 -13.369 -8.603 1.00 93.25 72 ARG A O 1
ATOM 612 N N . ARG A 1 73 ? -3.197 -13.382 -6.833 1.00 96.19 73 ARG A N 1
ATOM 613 C CA . ARG A 1 73 ? -3.732 -14.734 -7.055 1.00 96.19 73 ARG A CA 1
ATOM 614 C C . ARG A 1 73 ? -4.361 -14.842 -8.444 1.00 96.19 73 ARG A C 1
ATOM 616 O O . ARG A 1 73 ? -3.998 -15.738 -9.190 1.00 96.19 73 ARG A O 1
ATOM 623 N N . VAL A 1 74 ? -5.219 -13.887 -8.815 1.00 96.38 74 VAL A N 1
ATOM 624 C CA . VAL A 1 74 ? -5.860 -13.852 -10.141 1.00 96.38 74 VAL A CA 1
ATOM 625 C C . VAL A 1 74 ? -4.817 -13.772 -11.254 1.00 96.38 74 VAL A C 1
ATOM 627 O O . VAL A 1 74 ? -4.889 -14.552 -12.197 1.00 96.38 74 VAL A O 1
ATOM 630 N N . ALA A 1 75 ? -3.827 -12.883 -11.134 1.00 94.69 75 ALA A N 1
ATOM 631 C CA . ALA A 1 75 ? -2.779 -12.748 -12.144 1.00 94.69 75 ALA A CA 1
ATOM 632 C C . ALA A 1 75 ? -1.961 -14.042 -12.316 1.00 94.69 75 ALA A C 1
ATOM 634 O O . ALA A 1 75 ? -1.718 -14.469 -13.442 1.00 94.69 75 ALA A O 1
ATOM 635 N N . VAL A 1 76 ? -1.585 -14.691 -11.209 1.00 95.06 76 VAL A N 1
ATOM 636 C CA . VAL A 1 76 ? -0.845 -15.963 -11.229 1.00 95.06 76 VAL A CA 1
ATOM 637 C C . VAL A 1 76 ? -1.687 -17.081 -11.839 1.00 95.06 76 VAL A C 1
ATOM 639 O O . VAL A 1 76 ? -1.196 -17.794 -12.704 1.00 95.06 76 VAL A O 1
ATOM 642 N N . THR A 1 77 ? -2.955 -17.222 -11.446 1.00 96.25 77 THR A N 1
ATOM 643 C CA . THR A 1 77 ? -3.851 -18.238 -12.019 1.00 96.25 77 THR A CA 1
ATOM 644 C C . THR A 1 77 ? -4.014 -18.059 -13.528 1.00 96.25 77 THR A C 1
ATOM 646 O O . THR A 1 77 ? -3.918 -19.033 -14.266 1.00 96.25 77 THR A O 1
ATOM 649 N N . VAL A 1 78 ? -4.211 -16.822 -14.000 1.00 95.50 78 VAL A N 1
ATOM 650 C CA . VAL A 1 78 ? -4.306 -16.530 -15.439 1.00 95.50 78 VAL A CA 1
ATOM 651 C C . VAL A 1 78 ? -3.016 -16.915 -16.165 1.00 95.50 78 VAL A C 1
ATOM 653 O O . VAL A 1 78 ? -3.087 -17.546 -17.214 1.00 95.50 78 VAL A O 1
ATOM 656 N N . TYR A 1 79 ? -1.851 -16.595 -15.593 1.00 93.62 79 TYR A N 1
ATOM 657 C CA . TYR A 1 79 ? -0.563 -16.971 -16.175 1.00 93.62 79 TYR A CA 1
ATOM 658 C C . TYR A 1 79 ? -0.367 -18.490 -16.238 1.00 93.62 79 TYR A C 1
ATOM 660 O O . TYR A 1 79 ? 0.043 -19.006 -17.268 1.00 93.62 79 TYR A O 1
ATOM 668 N N . LEU A 1 80 ? -0.684 -19.218 -15.165 1.00 93.44 80 LEU A N 1
ATOM 669 C CA . LEU A 1 80 ? -0.522 -20.675 -15.126 1.00 93.44 80 LEU A CA 1
ATOM 670 C C . LEU A 1 80 ? -1.434 -21.398 -16.127 1.00 93.44 80 LEU A C 1
ATOM 672 O O . LEU A 1 80 ? -1.045 -22.434 -16.655 1.00 93.44 80 LEU A O 1
ATOM 676 N N . ASN A 1 81 ? -2.617 -20.847 -16.413 1.00 95.06 81 ASN A N 1
ATOM 677 C CA . ASN A 1 81 ? -3.538 -21.412 -17.401 1.00 95.06 81 ASN A CA 1
ATOM 678 C C . ASN A 1 81 ? -3.095 -21.167 -18.852 1.00 95.06 81 ASN A C 1
ATOM 680 O O . ASN A 1 81 ? -3.485 -21.924 -19.737 1.00 95.06 81 ASN A O 1
ATOM 684 N N . ASN A 1 82 ? -2.329 -20.104 -19.112 1.00 93.75 82 ASN A N 1
ATOM 685 C CA . ASN A 1 82 ? -1.824 -19.769 -20.443 1.00 93.75 82 ASN A CA 1
ATOM 686 C C . ASN A 1 82 ? -0.442 -19.094 -20.341 1.00 93.75 82 ASN A C 1
ATOM 688 O O . ASN A 1 82 ? -0.347 -17.862 -20.433 1.00 93.75 82 ASN A O 1
ATOM 692 N N . PRO A 1 83 ? 0.625 -19.872 -20.089 1.00 92.56 83 PRO A N 1
ATOM 693 C CA . PRO A 1 83 ? 1.946 -19.313 -19.850 1.00 92.56 83 PRO A CA 1
ATOM 694 C C . PRO A 1 83 ? 2.519 -18.729 -21.139 1.00 92.56 83 PRO A C 1
ATOM 696 O O . PRO A 1 83 ? 2.629 -19.407 -22.156 1.00 92.56 83 PRO A O 1
ATOM 699 N N . LEU A 1 84 ? 2.932 -17.461 -21.079 1.00 89.00 84 LEU A N 1
ATOM 700 C CA . LEU A 1 84 ? 3.597 -16.801 -22.208 1.00 89.00 84 LEU A CA 1
ATOM 701 C C . LEU A 1 84 ? 5.023 -17.326 -22.432 1.00 89.00 84 LEU A C 1
ATOM 703 O O . LEU A 1 84 ? 5.552 -17.230 -23.535 1.00 89.00 84 LEU A O 1
ATOM 707 N N . TYR A 1 85 ? 5.644 -17.850 -21.373 1.00 87.25 85 TYR A N 1
ATOM 708 C CA . TYR A 1 85 ? 7.003 -18.374 -21.386 1.00 87.25 85 TYR A CA 1
ATOM 709 C C . TYR A 1 85 ? 7.022 -19.743 -20.709 1.00 87.25 85 TYR A C 1
ATOM 711 O O . TYR A 1 85 ? 6.598 -19.883 -19.558 1.00 87.25 85 TYR A O 1
ATOM 719 N N . THR A 1 86 ? 7.545 -20.743 -21.408 1.00 82.56 86 THR A N 1
ATOM 720 C CA . THR A 1 86 ? 7.895 -22.044 -20.838 1.00 82.56 86 THR A CA 1
ATOM 721 C C . THR A 1 86 ? 9.358 -22.011 -20.424 1.00 82.56 86 THR A C 1
ATOM 723 O O . THR A 1 86 ? 10.236 -21.715 -21.234 1.00 82.56 86 THR A O 1
ATOM 726 N N . VAL A 1 87 ? 9.624 -22.275 -19.147 1.00 76.69 87 VAL A N 1
ATOM 727 C CA . VAL A 1 87 ? 10.986 -22.547 -18.680 1.00 76.69 87 VAL A CA 1
ATOM 728 C C . VAL A 1 87 ? 11.298 -23.984 -19.090 1.00 76.69 87 VAL A C 1
ATOM 730 O O . VAL A 1 87 ? 10.633 -24.899 -18.608 1.00 76.69 87 VAL A O 1
ATOM 733 N N . ASN A 1 88 ? 12.217 -24.139 -20.045 1.00 61.78 88 ASN A N 1
ATOM 734 C CA . ASN A 1 88 ? 12.754 -25.435 -20.468 1.00 61.78 88 ASN A CA 1
ATOM 735 C C . ASN A 1 88 ? 13.683 -26.017 -19.403 1.00 61.78 88 ASN A C 1
ATOM 737 O O . ASN A 1 88 ? 14.387 -25.212 -18.748 1.00 61.78 88 ASN A O 1
#

InterPro domains:
  IPR012337 Ribonuclease H-like superfamily [SSF53098] (8-64)

Secondary structure (DSSP, 8-state):
-HHHHHHHHHHHHHHHHHHHHHHHHH-GGG----SHHHHHHHHHHHHHHHHHHHHHHHHH---HHHHHHHHHHHHHHHHHHS-S----

Foldseek 3Di:
DVVVVVVVVVVVVVVVVLVCLLCPQLVLVVDPDPDPVSNVVSNVSSVVVSVVLVVCCVVPVDHSVCVSVVVVVVVVVVCVVPPPDDDD

Sequence (88 aa):
MKQKREELAKKSWKIEEYHRGIKQFCGVEKCQARKEESQRAHMMFSLRAFLRLELQRVKSGISWFESAMKIRRVAVTVYLNNPLYTVN